Protein AF-A0A2V7JE76-F1 (afdb_monomer)

Foldseek 3Di:
DVVQVVPPVCVVCVLLVQQLQAFQCQPGDDPSDHHPSRDPSSLLNNLVVQLCVQQDDDPVDGHPHDVVSLVVCVVCDSTRHDPVNSVVVVVVCVVQPPCNPPPPPDPPPPCVVVVVVVVVCVVDPPDDDDDDD

Mean predicted aligned error: 11.39 Å

Structure (mmCIF, N/CA/C/O backbone):
data_AF-A0A2V7JE76-F1
#
_entry.id   AF-A0A2V7JE76-F1
#
loop_
_atom_site.group_PDB
_atom_site.id
_atom_site.type_symbol
_atom_site.label_atom_id
_atom_site.label_alt_id
_atom_site.label_comp_id
_atom_site.label_asym_id
_atom_site.label_entity_id
_atom_site.label_seq_id
_atom_site.pdbx_PDB_ins_code
_atom_site.Cartn_x
_atom_site.Cartn_y
_atom_site.Cartn_z
_atom_site.occupancy
_atom_site.B_iso_or_equiv
_atom_site.auth_seq_id
_atom_site.auth_comp_id
_atom_site.auth_asym_id
_atom_site.auth_atom_id
_atom_site.pdbx_PDB_model_num
ATOM 1 N N . ALA A 1 1 ? 15.692 4.119 -6.084 1.00 71.00 1 ALA A N 1
ATOM 2 C CA . ALA A 1 1 ? 16.371 3.039 -5.328 1.00 71.00 1 ALA A CA 1
ATOM 3 C C . ALA A 1 1 ? 17.891 2.926 -5.563 1.00 71.00 1 ALA A C 1
ATOM 5 O O . ALA A 1 1 ? 18.462 1.884 -5.263 1.00 71.00 1 ALA A O 1
ATOM 6 N N . SER A 1 2 ? 18.596 3.973 -6.018 1.00 76.50 2 SER A N 1
ATOM 7 C CA . SER A 1 2 ? 20.074 3.960 -6.106 1.00 76.50 2 SER A CA 1
ATOM 8 C C . SER A 1 2 ? 20.748 3.723 -4.748 1.00 76.50 2 SER A C 1
ATOM 10 O O . SER A 1 2 ? 21.774 3.060 -4.693 1.00 76.50 2 SER A O 1
ATOM 12 N N . ILE A 1 3 ? 20.113 4.183 -3.667 1.00 84.31 3 ILE A N 1
ATOM 13 C CA . ILE A 1 3 ? 20.563 4.028 -2.276 1.00 84.31 3 ILE A CA 1
ATOM 14 C C . ILE A 1 3 ? 20.651 2.555 -1.842 1.00 84.31 3 ILE A C 1
ATOM 16 O O . ILE A 1 3 ? 21.519 2.209 -1.051 1.00 84.31 3 ILE A O 1
ATOM 20 N N . LEU A 1 4 ? 19.787 1.677 -2.365 1.00 80.75 4 LEU A N 1
ATOM 21 C CA . LEU A 1 4 ? 19.735 0.266 -1.953 1.00 80.75 4 LEU A CA 1
ATOM 22 C C . LEU A 1 4 ? 20.724 -0.623 -2.719 1.00 80.75 4 LEU A C 1
ATOM 24 O O . LEU A 1 4 ? 21.083 -1.693 -2.240 1.00 80.75 4 LEU A O 1
ATOM 28 N N . LYS A 1 5 ? 21.181 -0.184 -3.899 1.00 78.56 5 LYS A N 1
ATOM 29 C CA . LYS A 1 5 ? 22.046 -0.974 -4.791 1.00 78.56 5 LYS A CA 1
ATOM 30 C C . LYS A 1 5 ? 23.385 -1.417 -4.174 1.00 78.56 5 LYS A C 1
ATOM 32 O O . LYS A 1 5 ? 23.803 -2.526 -4.490 1.00 78.56 5 LYS A O 1
ATOM 37 N N . PRO A 1 6 ? 24.064 -0.624 -3.320 1.00 85.25 6 PRO A N 1
ATOM 38 C CA . PRO A 1 6 ? 25.332 -1.044 -2.719 1.00 85.25 6 PRO A CA 1
ATOM 39 C C . PRO A 1 6 ? 25.197 -2.197 -1.714 1.00 85.25 6 PRO A C 1
ATOM 41 O O . PRO A 1 6 ? 26.175 -2.885 -1.438 1.00 85.25 6 PRO A O 1
ATOM 44 N N . ALA A 1 7 ? 24.002 -2.428 -1.161 1.00 88.88 7 ALA A N 1
ATOM 45 C CA . ALA A 1 7 ? 23.758 -3.490 -0.194 1.00 88.88 7 ALA A CA 1
ATOM 46 C C . ALA A 1 7 ? 23.239 -4.748 -0.905 1.00 88.88 7 ALA A C 1
ATOM 48 O O . ALA A 1 7 ? 22.044 -4.871 -1.174 1.00 88.88 7 ALA A O 1
ATOM 49 N N . ALA A 1 8 ? 24.130 -5.710 -1.170 1.00 86.12 8 ALA A N 1
ATOM 50 C CA . ALA A 1 8 ? 23.805 -6.938 -1.905 1.00 86.12 8 ALA A CA 1
ATOM 51 C C . ALA A 1 8 ? 22.586 -7.692 -1.334 1.00 86.12 8 ALA A C 1
ATOM 53 O O . ALA A 1 8 ? 21.739 -8.168 -2.087 1.00 86.12 8 ALA A O 1
ATOM 54 N N . ALA A 1 9 ? 22.451 -7.729 -0.004 1.00 89.56 9 ALA A N 1
ATOM 55 C CA . ALA A 1 9 ? 21.330 -8.375 0.680 1.00 89.56 9 ALA A CA 1
ATOM 56 C C . ALA A 1 9 ? 19.958 -7.736 0.378 1.00 89.56 9 ALA A C 1
ATOM 58 O O . ALA A 1 9 ? 18.933 -8.399 0.504 1.00 89.56 9 ALA A O 1
ATOM 59 N N . LEU A 1 10 ? 19.923 -6.462 -0.030 1.00 89.94 10 LEU A N 1
ATOM 60 C CA . LEU A 1 10 ? 18.689 -5.713 -0.289 1.00 89.94 10 LEU A CA 1
ATOM 61 C C . LEU A 1 10 ? 18.315 -5.662 -1.774 1.00 89.94 10 LEU A C 1
ATOM 63 O O . LEU A 1 10 ? 17.243 -5.162 -2.113 1.00 89.94 10 LEU A O 1
ATOM 67 N N . LEU A 1 11 ? 19.156 -6.199 -2.664 1.00 89.00 11 LEU A N 1
ATOM 68 C CA . LEU A 1 11 ? 18.898 -6.207 -4.107 1.00 89.00 11 LEU A CA 1
ATOM 69 C C . LEU A 1 11 ? 17.526 -6.793 -4.487 1.00 89.00 11 LEU A C 1
ATOM 71 O O . LEU A 1 11 ? 16.853 -6.173 -5.314 1.00 89.00 11 LEU A O 1
ATOM 75 N N . PRO A 1 12 ? 17.035 -7.891 -3.871 1.00 90.81 12 PRO A N 1
ATOM 76 C CA . PRO A 1 12 ? 15.705 -8.421 -4.182 1.00 90.81 12 PRO A CA 1
ATOM 77 C C . PRO A 1 12 ? 14.550 -7.461 -3.853 1.00 90.81 12 PRO A C 1
ATOM 79 O O . PRO A 1 12 ? 13.468 -7.588 -4.419 1.00 90.81 12 PRO A O 1
ATOM 82 N N . LEU A 1 13 ? 14.764 -6.491 -2.957 1.00 91.81 13 LEU A N 1
ATOM 83 C CA . LEU A 1 13 ? 13.752 -5.511 -2.548 1.00 91.81 13 LEU A CA 1
ATOM 84 C C . LEU A 1 13 ? 13.737 -4.266 -3.441 1.00 91.81 13 LEU A C 1
ATOM 86 O O . LEU A 1 13 ? 12.790 -3.483 -3.391 1.00 91.81 13 LEU A O 1
ATOM 90 N N . VAL A 1 14 ? 14.764 -4.069 -4.273 1.00 91.94 14 VAL A N 1
ATOM 91 C CA . VAL A 1 14 ? 14.878 -2.893 -5.145 1.00 91.94 14 VAL A CA 1
ATOM 92 C C . VAL A 1 14 ? 13.636 -2.700 -6.025 1.00 91.94 14 VAL A C 1
ATOM 94 O O . VAL A 1 14 ? 13.122 -1.581 -6.024 1.00 91.94 14 VAL A O 1
ATOM 97 N N . PRO A 1 15 ? 13.096 -3.724 -6.719 1.00 92.56 15 PRO A N 1
ATOM 98 C CA . PRO A 1 15 ? 11.895 -3.547 -7.536 1.00 92.56 15 PRO A CA 1
ATOM 99 C C . PRO A 1 15 ? 10.683 -3.134 -6.698 1.00 92.56 15 PRO A C 1
ATOM 101 O O . PRO A 1 15 ? 9.904 -2.280 -7.111 1.00 92.56 15 PRO A O 1
ATOM 104 N N . LEU A 1 16 ? 10.558 -3.684 -5.486 1.00 95.00 16 LEU A N 1
ATOM 105 C CA . LEU A 1 16 ? 9.433 -3.406 -4.597 1.00 95.00 16 LEU A CA 1
ATOM 106 C C . LEU A 1 16 ? 9.389 -1.918 -4.245 1.00 95.00 16 LEU A C 1
ATOM 108 O O . LEU A 1 16 ? 8.352 -1.274 -4.391 1.00 95.00 16 LEU A O 1
ATOM 112 N N . VAL A 1 17 ? 10.543 -1.372 -3.860 1.00 93.44 17 VAL A N 1
ATOM 113 C CA . VAL A 1 17 ? 10.704 0.045 -3.516 1.00 93.44 17 VAL A CA 1
ATOM 114 C C . VAL A 1 17 ? 10.645 0.943 -4.752 1.00 93.44 17 VAL A C 1
ATOM 116 O O . VAL A 1 17 ? 10.159 2.062 -4.657 1.00 93.44 17 VAL A O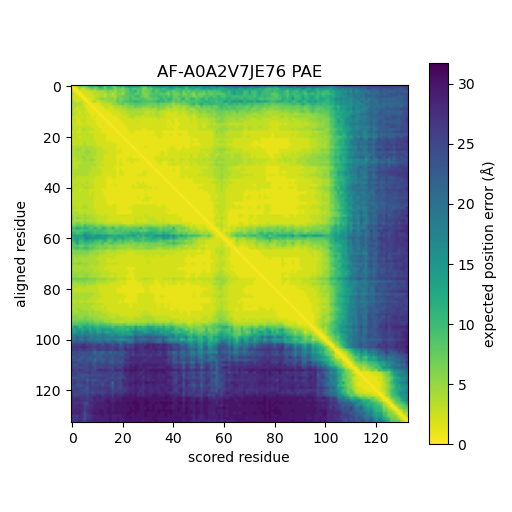 1
ATOM 119 N N . MET A 1 18 ? 11.108 0.498 -5.921 1.00 94.44 18 MET A N 1
ATOM 120 C CA . MET A 1 18 ? 11.030 1.311 -7.144 1.00 94.44 18 MET A CA 1
ATOM 121 C C . MET A 1 18 ? 9.590 1.515 -7.621 1.00 94.44 18 MET A C 1
ATOM 123 O O . MET A 1 18 ? 9.251 2.627 -8.009 1.00 94.44 18 MET A O 1
ATOM 127 N N . HIS A 1 19 ? 8.751 0.477 -7.557 1.00 97.06 19 HIS A N 1
ATOM 128 C CA . HIS A 1 19 ? 7.419 0.484 -8.177 1.00 97.06 19 HIS A CA 1
ATOM 129 C C . HIS A 1 19 ? 6.256 0.665 -7.190 1.00 97.06 19 HIS A C 1
ATOM 131 O O . HIS A 1 19 ? 5.101 0.523 -7.573 1.00 97.06 19 HIS A O 1
ATOM 137 N N . HIS A 1 20 ? 6.502 0.972 -5.911 1.00 96.44 20 HIS A N 1
ATOM 138 C CA . HIS A 1 20 ? 5.410 1.171 -4.939 1.00 96.44 20 HIS A CA 1
ATOM 139 C C . HIS A 1 20 ? 4.591 2.459 -5.155 1.00 96.44 20 HIS A C 1
ATOM 141 O O . HIS A 1 20 ? 3.626 2.679 -4.435 1.00 96.44 20 HIS A O 1
ATOM 147 N N . HIS A 1 21 ? 4.952 3.300 -6.128 1.00 97.19 21 HIS A N 1
ATOM 148 C CA . HIS A 1 21 ? 4.141 4.439 -6.573 1.00 97.19 21 HIS A CA 1
ATOM 149 C C . HIS A 1 21 ? 3.404 4.177 -7.899 1.00 97.19 21 HIS A C 1
ATOM 151 O O . HIS A 1 21 ? 2.748 5.075 -8.429 1.00 97.19 21 HIS A O 1
ATOM 157 N N . GLU A 1 22 ? 3.481 2.955 -8.432 1.00 98.44 22 GLU A N 1
ATOM 158 C CA . GLU A 1 22 ? 2.641 2.544 -9.553 1.00 98.44 22 GLU A CA 1
ATOM 159 C C . GLU A 1 22 ? 1.189 2.397 -9.086 1.00 98.44 22 GLU A C 1
ATOM 161 O O . GLU A 1 22 ? 0.914 1.838 -8.020 1.00 98.44 22 GLU A O 1
ATOM 166 N N . ASN A 1 23 ? 0.253 2.863 -9.909 1.00 98.56 23 ASN A N 1
ATOM 167 C CA . ASN A 1 23 ? -1.176 2.702 -9.671 1.00 98.56 23 ASN A CA 1
ATOM 168 C C . ASN A 1 23 ? -1.675 1.476 -10.428 1.00 98.56 23 ASN A C 1
ATOM 170 O O . ASN A 1 23 ? -1.238 1.206 -11.543 1.00 98.56 23 ASN A O 1
ATOM 174 N N . TYR A 1 24 ? -2.633 0.754 -9.852 1.00 98.69 24 TYR A N 1
ATOM 175 C CA . TYR A 1 24 ? -3.156 -0.479 -10.445 1.00 98.69 24 TYR A CA 1
ATOM 176 C C . TYR A 1 24 ? -3.739 -0.309 -11.864 1.00 98.69 24 TYR A C 1
ATOM 178 O O . TYR A 1 24 ? -3.720 -1.262 -12.641 1.00 98.69 24 TYR A O 1
ATOM 186 N N . ASP A 1 25 ? -4.223 0.878 -12.226 1.00 98.38 25 ASP A N 1
ATOM 187 C CA . ASP A 1 25 ? -4.720 1.225 -13.564 1.00 98.38 25 ASP A CA 1
ATOM 188 C C . ASP A 1 25 ? -3.635 1.664 -14.562 1.00 98.38 25 ASP A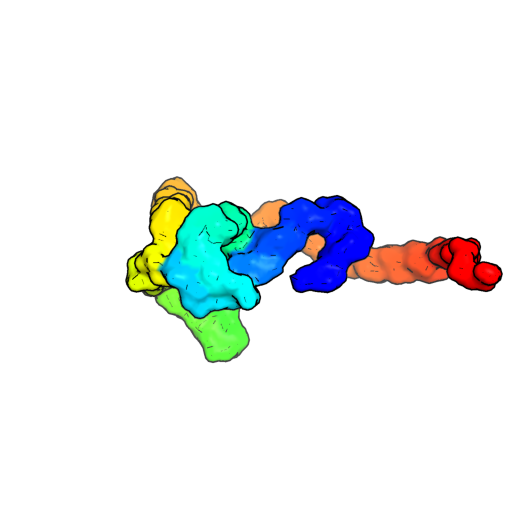 C 1
ATOM 190 O O . ASP A 1 25 ? -3.954 1.937 -15.718 1.00 98.38 25 ASP A O 1
ATOM 194 N N . GLY A 1 26 ? -2.370 1.732 -14.142 1.00 98.31 26 GLY A N 1
ATOM 195 C CA . GLY A 1 26 ? -1.256 2.208 -14.962 1.00 98.31 26 GLY A CA 1
ATOM 196 C C . GLY A 1 26 ? -1.067 3.726 -14.965 1.00 98.31 26 GLY A C 1
ATOM 197 O O . GLY A 1 26 ? -0.180 4.219 -15.653 1.00 98.31 26 GLY A O 1
ATOM 198 N N . SER A 1 27 ? -1.847 4.494 -14.194 1.00 98.12 27 SER A N 1
ATOM 199 C CA . SER A 1 27 ? -1.694 5.956 -14.120 1.00 98.12 27 SER A CA 1
ATOM 200 C C . SER A 1 27 ? -0.548 6.413 -13.198 1.00 98.12 27 SER A C 1
ATOM 202 O O . SER A 1 27 ? -0.427 7.611 -12.926 1.00 98.12 27 SER A O 1
ATOM 204 N N . GLY A 1 28 ? 0.194 5.469 -12.616 1.00 97.12 28 GLY A N 1
ATOM 205 C CA . GLY A 1 28 ? 1.264 5.729 -11.659 1.00 97.12 28 GLY A CA 1
ATOM 206 C C . GLY A 1 28 ? 2.620 5.922 -12.326 1.00 97.12 28 GLY A C 1
ATOM 207 O O . GLY A 1 28 ? 2.720 6.154 -13.529 1.00 97.12 28 GLY A O 1
ATOM 208 N N . TYR A 1 29 ? 3.665 5.879 -11.509 1.00 97.12 29 TYR A N 1
ATOM 209 C CA . TYR A 1 29 ? 5.044 6.091 -11.938 1.00 97.12 29 TYR A CA 1
ATOM 210 C C . TYR A 1 29 ? 5.985 5.162 -11.146 1.00 97.12 29 TYR A C 1
ATOM 212 O O . TYR A 1 29 ? 5.617 4.704 -10.058 1.00 97.12 29 TYR A O 1
ATOM 220 N N . PRO A 1 30 ? 7.224 4.913 -11.610 1.00 95.94 30 PRO A N 1
ATOM 221 C CA . PRO A 1 30 ? 7.930 5.566 -12.722 1.00 95.94 30 PRO A CA 1
ATOM 222 C C . PRO A 1 30 ? 7.619 5.053 -14.135 1.00 95.94 30 PRO A C 1
ATOM 224 O O . PRO A 1 30 ? 7.791 5.815 -15.082 1.00 95.94 30 PRO A O 1
ATOM 227 N N . ASP A 1 31 ? 7.182 3.807 -14.283 1.00 97.25 31 ASP A N 1
ATOM 228 C CA . ASP A 1 31 ? 7.151 3.101 -15.568 1.00 97.25 31 ASP A CA 1
ATOM 229 C C . ASP A 1 31 ? 5.727 2.926 -16.121 1.00 97.25 31 ASP A C 1
ATOM 231 O O . ASP A 1 31 ? 5.558 2.467 -17.252 1.00 97.25 31 ASP A O 1
ATOM 235 N N . GLY A 1 32 ? 4.697 3.299 -15.352 1.00 97.56 32 GLY A N 1
ATOM 236 C CA . GLY A 1 32 ? 3.297 3.196 -15.769 1.00 97.56 32 GLY A CA 1
ATOM 237 C C . GLY A 1 32 ? 2.820 1.745 -15.836 1.00 97.56 32 GLY A C 1
ATOM 238 O O . GLY A 1 32 ? 2.026 1.375 -16.705 1.00 97.56 32 GLY A O 1
ATOM 239 N N . LEU A 1 33 ? 3.342 0.892 -14.950 1.00 98.31 33 LEU A N 1
ATOM 240 C CA . LEU A 1 33 ? 2.951 -0.514 -14.878 1.00 98.31 33 LEU A CA 1
ATOM 241 C C . LEU A 1 33 ? 1.494 -0.632 -14.419 1.00 98.31 33 LEU A C 1
ATOM 243 O O . LEU A 1 33 ? 1.069 0.058 -13.499 1.00 98.31 33 LEU A O 1
ATOM 247 N N . ALA A 1 34 ? 0.747 -1.562 -15.015 1.00 98.56 34 ALA A N 1
ATOM 248 C CA . ALA A 1 34 ? -0.662 -1.784 -14.699 1.00 98.56 34 ALA A CA 1
ATOM 249 C C . ALA A 1 34 ? -0.929 -3.203 -14.179 1.00 98.56 34 ALA A C 1
ATOM 251 O O . ALA A 1 34 ? -0.290 -4.184 -14.576 1.00 98.56 34 ALA A O 1
ATOM 252 N N . GLY A 1 35 ? -1.927 -3.321 -13.307 1.00 98.31 35 GLY A N 1
ATOM 253 C CA . GLY A 1 35 ? -2.444 -4.588 -12.813 1.00 98.31 35 GLY A CA 1
ATOM 254 C C . GLY A 1 35 ? -1.375 -5.468 -12.165 1.00 98.31 35 GLY A C 1
ATOM 255 O O . GLY A 1 35 ? -0.695 -5.080 -11.216 1.00 98.31 35 GLY A O 1
ATOM 256 N N . GLU A 1 36 ? -1.251 -6.700 -12.653 1.00 97.94 36 GLU A N 1
ATOM 257 C CA . GLU A 1 36 ? -0.313 -7.690 -12.112 1.00 97.94 36 GLU A CA 1
ATOM 258 C C . GLU A 1 36 ? 1.113 -7.564 -12.671 1.00 97.94 36 GLU A C 1
ATOM 260 O O . GLU A 1 36 ? 2.002 -8.264 -12.193 1.00 97.94 36 GLU A O 1
ATOM 265 N N . ALA A 1 37 ? 1.357 -6.641 -13.611 1.00 98.19 37 ALA A N 1
ATOM 266 C CA . ALA A 1 37 ? 2.717 -6.285 -14.020 1.00 98.19 37 ALA A CA 1
ATOM 267 C C . ALA A 1 37 ? 3.475 -5.553 -12.897 1.00 98.19 37 ALA A C 1
ATOM 269 O O . ALA A 1 37 ? 4.702 -5.596 -12.839 1.00 98.19 37 ALA A O 1
ATOM 270 N N . ILE A 1 38 ? 2.746 -4.918 -11.972 1.00 98.50 38 ILE A N 1
ATOM 271 C CA . ILE A 1 38 ? 3.310 -4.316 -10.766 1.00 98.50 38 ILE A CA 1
ATOM 272 C C . ILE A 1 38 ? 3.712 -5.442 -9.793 1.00 98.50 38 ILE A C 1
ATOM 274 O O . ILE A 1 38 ? 2.863 -6.280 -9.443 1.00 98.50 38 ILE A O 1
ATOM 278 N N . PRO A 1 39 ? 4.959 -5.462 -9.276 1.00 98.12 39 PRO A N 1
ATOM 279 C CA . PRO A 1 39 ? 5.383 -6.455 -8.295 1.00 98.12 39 PRO A CA 1
ATOM 280 C C . PRO A 1 39 ? 4.404 -6.551 -7.121 1.00 98.12 39 PRO A C 1
ATOM 282 O O . PRO A 1 39 ? 3.943 -5.538 -6.594 1.00 98.12 39 PRO A O 1
ATOM 285 N N . LEU A 1 40 ? 4.088 -7.773 -6.676 1.00 98.19 40 LEU A N 1
ATOM 286 C CA . LEU A 1 40 ? 3.132 -7.979 -5.580 1.00 98.19 40 LEU A CA 1
ATOM 287 C C . LEU A 1 40 ? 3.525 -7.193 -4.320 1.00 98.19 40 LEU A C 1
ATOM 289 O O . LEU A 1 40 ? 2.673 -6.558 -3.708 1.00 98.19 40 LEU A O 1
ATOM 293 N N . GLY A 1 41 ? 4.814 -7.181 -3.966 1.00 97.50 41 GLY A N 1
ATOM 294 C CA . GLY A 1 41 ? 5.292 -6.415 -2.816 1.00 97.50 41 GLY A CA 1
ATOM 295 C C . GLY A 1 41 ? 5.058 -4.907 -2.960 1.00 97.50 41 GLY A C 1
ATOM 296 O O . GLY A 1 41 ? 4.652 -4.278 -1.994 1.00 97.50 41 GLY A O 1
ATOM 297 N N . SER A 1 42 ? 5.197 -4.332 -4.159 1.00 98.12 42 SER A N 1
ATOM 298 C CA . SER A 1 42 ? 4.859 -2.922 -4.415 1.00 98.12 42 SER A CA 1
ATOM 299 C C . SER A 1 42 ? 3.368 -2.647 -4.225 1.00 98.12 42 SER A C 1
ATOM 301 O O . SER A 1 42 ? 3.003 -1.678 -3.564 1.00 98.12 42 SER A O 1
ATOM 303 N N . ARG A 1 43 ? 2.505 -3.541 -4.733 1.00 98.56 43 ARG A N 1
ATOM 304 C CA . ARG A 1 43 ? 1.045 -3.457 -4.549 1.00 98.56 43 ARG A CA 1
ATOM 305 C C . ARG A 1 43 ? 0.634 -3.564 -3.077 1.00 98.56 43 ARG A C 1
ATOM 307 O O . ARG A 1 43 ? -0.349 -2.949 -2.682 1.00 98.56 43 ARG A O 1
ATOM 314 N N . ILE A 1 44 ? 1.380 -4.320 -2.270 1.00 98.38 44 ILE A N 1
ATOM 315 C CA . ILE A 1 44 ? 1.192 -4.395 -0.814 1.00 98.38 44 ILE A CA 1
ATOM 316 C C . ILE A 1 44 ? 1.645 -3.097 -0.139 1.00 98.38 44 ILE A C 1
ATOM 318 O O . ILE A 1 44 ? 0.883 -2.524 0.638 1.00 98.38 44 ILE A O 1
ATOM 322 N N . ILE A 1 45 ? 2.851 -2.615 -0.459 1.00 97.94 45 ILE A N 1
ATOM 323 C CA . ILE A 1 45 ? 3.441 -1.417 0.154 1.00 97.94 45 ILE A CA 1
ATOM 324 C C . ILE A 1 45 ? 2.547 -0.195 -0.051 1.00 97.94 45 ILE A C 1
ATOM 326 O O . ILE A 1 45 ? 2.274 0.498 0.920 1.00 97.94 45 ILE A O 1
ATOM 330 N N . ILE A 1 46 ? 2.045 0.055 -1.266 1.00 98.00 46 ILE A N 1
ATOM 331 C CA . ILE A 1 46 ? 1.226 1.249 -1.533 1.00 98.00 46 ILE A CA 1
ATOM 332 C C . ILE A 1 46 ? -0.084 1.261 -0.731 1.00 98.00 46 ILE A C 1
ATOM 334 O O . ILE A 1 46 ? -0.531 2.316 -0.284 1.00 98.00 46 ILE A O 1
ATOM 338 N N . VAL A 1 47 ? -0.696 0.092 -0.509 1.00 98.12 47 VAL A N 1
ATOM 339 C CA . VAL A 1 47 ? -1.911 -0.021 0.312 1.00 98.12 47 VAL A CA 1
ATOM 340 C C . VAL A 1 47 ? -1.583 0.190 1.789 1.00 98.12 47 VAL A C 1
ATOM 342 O O . VAL A 1 47 ? -2.308 0.915 2.468 1.00 98.12 47 VAL A O 1
ATOM 345 N N . ALA A 1 48 ? -0.487 -0.400 2.273 1.00 96.06 48 ALA A N 1
ATOM 346 C CA . ALA A 1 48 ? -0.033 -0.225 3.649 1.00 96.06 48 ALA A CA 1
ATOM 347 C C . ALA A 1 48 ? 0.340 1.239 3.946 1.00 96.06 48 ALA A C 1
ATOM 349 O O . ALA A 1 48 ? -0.118 1.788 4.944 1.00 96.06 48 ALA A O 1
ATOM 350 N N . ASP A 1 49 ? 1.097 1.886 3.055 1.00 95.25 49 ASP A N 1
ATOM 351 C CA . ASP A 1 49 ? 1.502 3.290 3.179 1.00 95.25 49 ASP A CA 1
ATOM 352 C C . ASP A 1 49 ? 0.289 4.226 3.173 1.00 95.25 49 ASP A C 1
ATOM 354 O O . ASP A 1 49 ? 0.168 5.093 4.036 1.00 95.25 49 ASP A O 1
ATOM 358 N N . ALA A 1 50 ? -0.669 4.012 2.263 1.00 95.88 50 ALA A N 1
ATOM 359 C CA . ALA A 1 50 ? -1.894 4.804 2.222 1.00 95.88 50 ALA A CA 1
ATOM 360 C C . ALA A 1 50 ? -2.745 4.632 3.490 1.00 95.88 50 ALA A C 1
ATOM 362 O O . ALA A 1 50 ? -3.265 5.619 4.014 1.00 95.88 50 ALA A O 1
ATOM 363 N N . TYR A 1 51 ? -2.890 3.400 3.985 1.00 94.81 51 TYR A N 1
ATOM 364 C CA . TYR A 1 51 ? -3.638 3.125 5.210 1.00 94.81 51 TYR A CA 1
ATOM 365 C C . TYR A 1 51 ? -2.991 3.812 6.417 1.00 94.81 51 TYR A C 1
ATOM 367 O O . TYR A 1 51 ? -3.646 4.626 7.067 1.00 94.81 51 TYR A O 1
ATOM 375 N N . GLU A 1 52 ? -1.693 3.590 6.637 1.00 91.31 52 GLU A N 1
ATOM 376 C CA . GLU A 1 52 ? -0.911 4.212 7.713 1.00 91.31 52 GLU A CA 1
ATOM 377 C C . GLU A 1 52 ? -0.957 5.743 7.629 1.00 91.31 52 GLU A C 1
ATOM 379 O O . GLU A 1 52 ? -1.194 6.451 8.611 1.00 91.31 52 GLU A O 1
ATOM 384 N N . ALA A 1 53 ? -0.822 6.286 6.416 1.00 91.00 53 ALA A N 1
ATOM 385 C CA . ALA A 1 53 ? -0.941 7.712 6.172 1.00 91.00 53 ALA A CA 1
ATOM 386 C C . ALA A 1 53 ? -2.317 8.274 6.522 1.00 91.00 53 ALA A C 1
ATOM 388 O O . ALA A 1 53 ? -2.412 9.481 6.714 1.00 91.00 53 ALA A O 1
ATOM 389 N N . MET A 1 54 ? -3.374 7.466 6.597 1.00 93.12 54 MET A N 1
ATOM 390 C CA . MET A 1 54 ? -4.724 7.879 6.983 1.00 93.12 54 MET A CA 1
ATOM 391 C C . MET A 1 54 ? -5.018 7.637 8.468 1.00 93.12 54 MET A C 1
ATOM 393 O O . MET A 1 54 ? -5.720 8.449 9.076 1.00 93.12 54 MET A O 1
ATOM 397 N N . THR A 1 55 ? -4.475 6.575 9.059 1.00 91.12 55 THR A N 1
ATOM 398 C CA . THR A 1 55 ? -4.785 6.155 10.432 1.00 91.12 55 THR A CA 1
ATOM 399 C C . THR A 1 55 ? -3.845 6.703 11.494 1.00 91.12 55 THR A C 1
ATOM 401 O O . THR A 1 55 ? -4.221 6.687 12.663 1.00 91.12 55 THR A O 1
ATOM 404 N N . SER A 1 56 ? -2.690 7.244 11.108 1.00 85.12 56 SER A N 1
ATOM 405 C CA . SER A 1 56 ? -1.719 7.799 12.054 1.00 85.12 56 SER A CA 1
ATOM 406 C C . SER A 1 56 ? -1.749 9.325 12.113 1.00 85.12 56 SER A C 1
ATOM 408 O O . SER A 1 56 ? -1.907 10.024 11.101 1.00 85.12 56 SER A O 1
ATOM 410 N N . ASP A 1 57 ? -1.589 9.850 13.328 1.00 81.75 57 ASP A N 1
ATOM 411 C CA . ASP A 1 57 ? -1.431 11.279 13.575 1.00 81.75 57 ASP A CA 1
ATOM 412 C C . ASP A 1 57 ? -0.109 11.777 12.975 1.00 81.75 57 ASP A C 1
ATOM 414 O O . ASP A 1 57 ? 0.941 11.147 13.083 1.00 81.75 57 ASP A O 1
ATOM 418 N N . ARG A 1 58 ? -0.151 12.953 12.347 1.00 82.44 58 ARG A N 1
ATOM 419 C CA . ARG A 1 58 ? 1.026 13.661 11.835 1.00 82.44 58 ARG A CA 1
ATOM 420 C C . ARG A 1 58 ? 1.043 15.070 12.411 1.00 82.44 58 ARG A C 1
ATOM 422 O O . ARG A 1 58 ? -0.011 15.631 12.704 1.00 82.44 58 ARG A O 1
ATOM 429 N N . VAL A 1 59 ? 2.231 15.675 12.500 1.00 82.25 59 VAL A N 1
ATOM 430 C CA . VAL A 1 59 ? 2.446 17.026 13.069 1.00 82.25 59 VAL A CA 1
ATOM 431 C C . VAL A 1 59 ? 1.442 18.062 12.539 1.00 82.25 59 VAL A C 1
ATOM 433 O O . VAL A 1 59 ? 1.010 18.940 13.277 1.00 82.25 59 VAL A O 1
ATOM 436 N N . TYR A 1 60 ? 1.025 17.927 11.278 1.00 80.81 60 TYR A N 1
ATOM 437 C CA . TYR A 1 60 ? 0.148 18.879 10.590 1.00 80.81 60 TYR A CA 1
ATOM 438 C C . TYR A 1 60 ? -1.271 18.355 10.319 1.00 80.81 60 TYR A C 1
ATOM 440 O O . TYR A 1 60 ? -2.066 19.057 9.697 1.00 80.81 60 TYR A O 1
ATOM 448 N N . ARG A 1 61 ? -1.599 17.114 10.704 1.00 82.50 61 ARG A N 1
ATOM 449 C CA . ARG A 1 61 ? -2.887 16.497 10.357 1.00 82.50 61 ARG A CA 1
ATOM 450 C C . ARG A 1 61 ? -3.241 15.354 11.302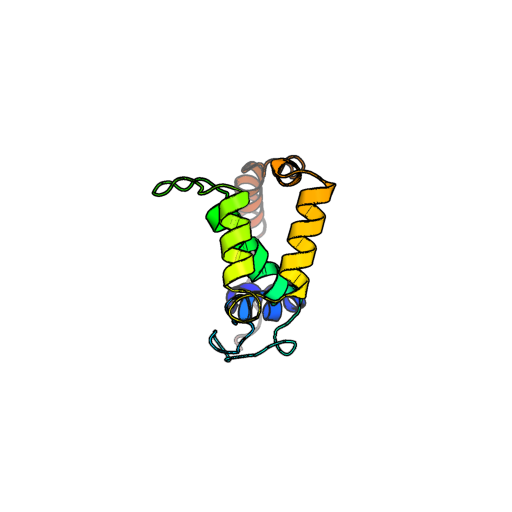 1.00 82.50 61 ARG A C 1
ATOM 452 O O . ARG A 1 61 ? -2.467 14.413 11.450 1.00 82.50 61 ARG A O 1
ATOM 459 N N . LYS A 1 62 ? -4.453 15.394 11.851 1.00 85.31 62 LYS A N 1
ATOM 460 C CA . LYS A 1 62 ? -5.012 14.281 12.624 1.00 85.31 62 LYS A CA 1
ATOM 461 C C . LYS A 1 62 ? -5.345 13.078 11.744 1.00 85.31 62 LYS A C 1
ATOM 463 O O . LYS A 1 62 ? -5.645 13.236 10.555 1.00 85.31 62 LYS A O 1
ATOM 468 N N . ALA A 1 63 ? -5.270 11.890 12.333 1.00 90.38 63 ALA A N 1
ATOM 469 C CA . ALA A 1 63 ? -5.764 10.666 11.727 1.00 90.38 63 ALA A CA 1
ATOM 470 C C . ALA A 1 63 ? -7.252 10.804 11.372 1.00 90.38 63 ALA A C 1
ATOM 472 O O . ALA A 1 63 ? -8.034 11.377 12.132 1.00 90.38 63 ALA A O 1
ATOM 473 N N . ILE A 1 64 ? -7.650 10.262 10.220 1.00 90.50 64 ILE A N 1
ATOM 474 C CA . ILE A 1 64 ? -9.065 10.214 9.815 1.00 90.50 64 ILE A CA 1
ATOM 475 C C . ILE A 1 64 ? -9.782 8.963 10.349 1.00 90.50 64 ILE A C 1
ATOM 477 O O . ILE A 1 64 ? -11.006 8.887 10.269 1.00 90.50 64 ILE A O 1
ATOM 481 N N . GLY A 1 65 ? -9.028 8.011 10.910 1.00 89.88 65 GLY A N 1
ATOM 482 C CA . GLY A 1 65 ? -9.534 6.780 11.520 1.00 89.88 65 GLY A CA 1
ATOM 483 C C . GLY A 1 65 ? -9.720 5.616 10.541 1.00 89.88 65 GLY A C 1
ATOM 484 O O . GLY A 1 65 ? -9.693 5.794 9.322 1.00 89.88 65 GLY A O 1
ATOM 485 N N . HIS A 1 66 ? -9.902 4.417 11.104 1.00 90.94 66 HIS A N 1
ATOM 486 C CA . HIS A 1 66 ? -9.994 3.147 10.373 1.00 90.94 66 HIS A CA 1
ATOM 487 C C . HIS A 1 66 ? -11.113 3.138 9.324 1.00 90.94 66 HIS A C 1
ATOM 489 O O . HIS A 1 66 ? -10.830 2.930 8.146 1.00 90.94 66 HIS A O 1
ATOM 495 N N . ASP A 1 67 ? -12.354 3.427 9.723 1.00 92.69 67 ASP A N 1
ATOM 496 C CA . ASP A 1 67 ? -13.518 3.334 8.829 1.00 92.69 67 ASP A CA 1
ATOM 497 C C . ASP A 1 67 ? -13.345 4.223 7.590 1.00 92.69 67 ASP A C 1
ATOM 499 O O . ASP A 1 67 ? -13.486 3.784 6.449 1.00 92.69 67 ASP A O 1
ATOM 503 N N . ARG A 1 68 ? -12.918 5.475 7.804 1.00 95.19 68 ARG A N 1
ATOM 504 C CA . ARG A 1 68 ? -12.651 6.428 6.720 1.00 95.19 68 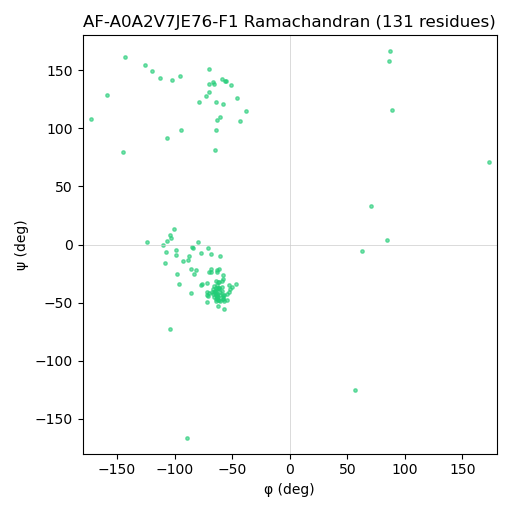ARG A CA 1
ATOM 505 C C . ARG A 1 68 ? -11.470 6.004 5.851 1.00 95.19 68 ARG A C 1
ATOM 507 O O . ARG A 1 68 ? -11.503 6.249 4.646 1.00 95.19 68 ARG A O 1
ATOM 514 N N . ALA A 1 69 ? -10.434 5.401 6.434 1.00 95.31 69 ALA A N 1
ATOM 515 C CA . ALA A 1 69 ? -9.304 4.873 5.678 1.00 95.31 69 ALA A CA 1
ATOM 516 C C . ALA A 1 69 ? -9.748 3.726 4.757 1.00 95.31 69 ALA A C 1
ATOM 518 O O . ALA A 1 69 ? -9.451 3.749 3.561 1.00 95.31 69 ALA A O 1
ATOM 519 N N . MET A 1 70 ? -10.529 2.775 5.277 1.00 96.25 70 MET A N 1
ATOM 520 C CA . MET A 1 70 ? -11.075 1.667 4.489 1.00 96.25 70 MET A CA 1
ATOM 521 C C . MET A 1 70 ? -12.032 2.150 3.395 1.00 96.25 70 MET A C 1
ATOM 523 O O . MET A 1 70 ? -11.965 1.648 2.271 1.00 96.25 70 MET A O 1
ATOM 527 N N . ASP A 1 71 ? -12.851 3.170 3.663 1.00 97.56 71 ASP A N 1
ATOM 528 C CA . ASP A 1 71 ? -13.686 3.814 2.643 1.00 97.56 71 ASP A CA 1
ATOM 529 C C . ASP A 1 71 ? -12.847 4.377 1.486 1.00 97.56 71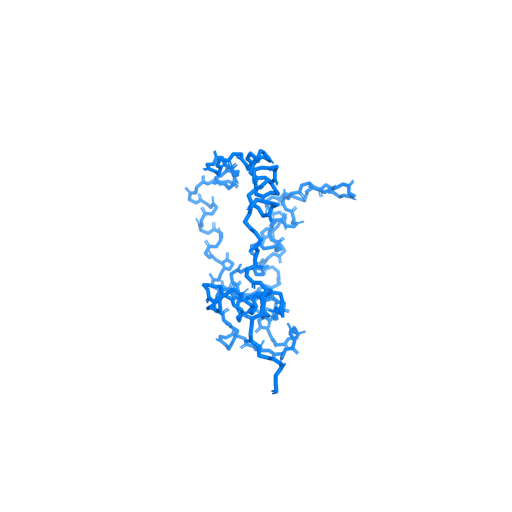 ASP A C 1
ATOM 531 O O . ASP A 1 71 ? -13.185 4.177 0.317 1.00 97.56 71 ASP A O 1
ATOM 535 N N . GLN A 1 72 ? -11.732 5.062 1.777 1.00 97.75 72 GLN A N 1
ATOM 536 C CA . GLN A 1 72 ? -10.847 5.592 0.731 1.00 97.75 72 GLN A CA 1
ATOM 537 C C . GLN A 1 72 ? -10.180 4.477 -0.077 1.00 97.75 72 GLN A C 1
ATOM 539 O O . GLN A 1 72 ? -10.159 4.544 -1.308 1.00 97.75 72 GLN A O 1
ATOM 544 N N . LEU A 1 73 ? -9.663 3.440 0.589 1.00 97.94 73 LEU A N 1
ATOM 545 C CA . LEU A 1 73 ? -9.037 2.307 -0.096 1.00 97.94 73 LEU A CA 1
ATOM 546 C C . LEU A 1 73 ? -10.031 1.594 -1.017 1.00 97.94 73 LEU A C 1
ATOM 548 O O . LEU A 1 73 ? -9.708 1.292 -2.167 1.00 97.94 73 LEU A O 1
ATOM 552 N N . ASN A 1 74 ? -11.262 1.378 -0.547 1.00 97.81 74 ASN A N 1
ATOM 553 C CA . ASN A 1 74 ? -12.322 0.783 -1.354 1.00 97.81 74 ASN A CA 1
ATOM 554 C C . ASN A 1 74 ? -12.746 1.690 -2.515 1.00 97.81 74 ASN A C 1
ATOM 556 O O . ASN A 1 74 ? -12.971 1.192 -3.618 1.00 97.81 74 ASN A O 1
ATOM 560 N N . ARG A 1 75 ? -12.796 3.013 -2.313 1.00 98.06 75 ARG A N 1
ATOM 561 C CA . ARG A 1 75 ? -13.132 3.985 -3.365 1.00 98.06 75 ARG A CA 1
ATOM 562 C C . ARG A 1 75 ? -12.140 3.974 -4.529 1.00 98.06 75 ARG A C 1
ATOM 564 O O 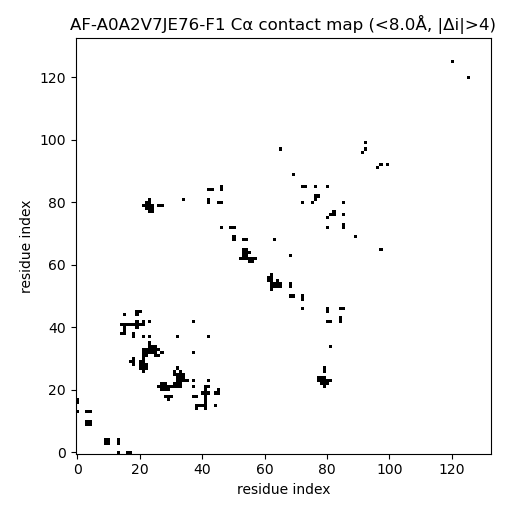. ARG A 1 75 ? -12.558 4.144 -5.672 1.00 98.06 75 ARG A O 1
ATOM 571 N N . TYR A 1 76 ? -10.848 3.799 -4.257 1.00 97.81 76 TYR A N 1
ATOM 572 C CA . TYR A 1 76 ? -9.792 3.806 -5.282 1.00 97.81 76 TYR A CA 1
ATOM 573 C C . TYR A 1 76 ? -9.313 2.409 -5.694 1.00 97.81 76 TYR A C 1
ATOM 575 O O . TYR A 1 76 ? -8.294 2.259 -6.375 1.00 97.81 76 TYR A O 1
ATOM 583 N N . LYS A 1 77 ? -10.066 1.379 -5.317 1.00 95.81 77 LYS A N 1
ATOM 584 C CA . LYS A 1 77 ? -9.852 -0.006 -5.724 1.00 95.81 77 LYS A CA 1
ATOM 585 C C . LYS A 1 77 ? -9.916 -0.163 -7.244 1.00 95.81 77 LYS A C 1
ATOM 587 O O . LYS A 1 77 ? -10.720 0.486 -7.906 1.00 95.81 77 LYS A O 1
ATOM 592 N N . SER A 1 78 ? -9.056 -1.020 -7.790 1.00 97.38 78 SER A N 1
ATOM 593 C CA . SER A 1 78 ? -8.852 -1.226 -9.235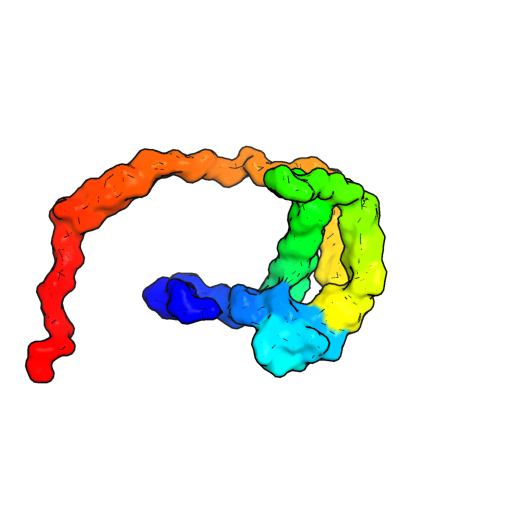 1.00 97.38 78 SER A CA 1
ATOM 594 C C . SER A 1 78 ? -8.328 -0.006 -10.000 1.00 97.38 78 SER A C 1
ATOM 596 O O . SER A 1 78 ? -8.037 -0.141 -11.183 1.00 97.38 78 SER A O 1
ATOM 598 N N . ARG A 1 79 ? -8.208 1.158 -9.350 1.00 97.88 79 ARG A N 1
ATOM 599 C CA . ARG A 1 79 ? -7.636 2.372 -9.926 1.00 97.88 79 ARG A CA 1
ATOM 600 C C . ARG A 1 79 ? -6.235 2.596 -9.379 1.00 97.88 79 ARG A C 1
ATOM 602 O O . ARG A 1 79 ? -5.250 2.311 -10.035 1.00 97.88 79 ARG A O 1
ATOM 609 N N . GLN A 1 80 ? -6.146 3.002 -8.120 1.00 98.38 80 GLN A N 1
ATOM 610 C CA . GLN A 1 80 ? -4.869 3.153 -7.433 1.00 98.38 80 GLN A CA 1
ATOM 611 C C . GLN A 1 80 ? -4.411 1.832 -6.813 1.00 98.38 80 GLN A C 1
ATOM 613 O O . GLN A 1 80 ? -3.244 1.468 -6.916 1.00 98.38 80 GLN A O 1
ATOM 618 N N . PHE A 1 81 ? -5.338 1.087 -6.207 1.00 98.69 81 PHE A N 1
ATOM 619 C CA . PHE A 1 81 ? -5.007 -0.059 -5.365 1.00 98.69 81 PHE A CA 1
ATOM 620 C C . PHE A 1 81 ? -5.447 -1.388 -5.969 1.00 98.69 81 PHE A C 1
ATOM 622 O O . PHE A 1 81 ? -6.541 -1.502 -6.531 1.00 98.69 81 PHE A O 1
ATOM 629 N N . ASP A 1 82 ? -4.632 -2.423 -5.762 1.00 98.62 82 ASP A N 1
ATOM 630 C CA . ASP A 1 82 ? -4.992 -3.796 -6.107 1.00 98.62 82 ASP A CA 1
ATOM 631 C C . ASP A 1 82 ? -6.195 -4.279 -5.270 1.00 98.62 82 ASP A C 1
ATOM 633 O O . ASP A 1 82 ? -6.111 -4.349 -4.037 1.00 98.62 82 ASP A O 1
ATOM 637 N N . PRO A 1 83 ? -7.299 -4.702 -5.914 1.00 98.44 83 PRO A N 1
ATOM 638 C CA . PRO A 1 83 ? -8.458 -5.280 -5.243 1.00 98.44 83 PRO A CA 1
ATOM 639 C C . PRO A 1 83 ? -8.166 -6.440 -4.295 1.00 98.44 83 PRO A C 1
ATOM 641 O O . PRO A 1 83 ? -8.878 -6.599 -3.301 1.00 98.44 83 PRO A O 1
ATOM 644 N N . LYS A 1 84 ? -7.183 -7.286 -4.620 1.00 98.50 84 LYS A N 1
ATOM 645 C CA . LYS A 1 84 ? -6.797 -8.448 -3.812 1.00 98.50 84 LYS A CA 1
ATOM 646 C C . LYS A 1 84 ? -6.123 -8.003 -2.519 1.00 98.50 84 LYS A C 1
ATOM 648 O O . LYS A 1 84 ? -6.451 -8.535 -1.464 1.00 98.50 84 LYS A O 1
ATOM 653 N N . VAL A 1 85 ? -5.253 -6.999 -2.596 1.00 98.44 85 VAL A N 1
ATOM 654 C CA . VAL A 1 85 ? -4.516 -6.476 -1.440 1.00 98.44 85 VAL A CA 1
ATOM 655 C C . VAL A 1 85 ? -5.443 -5.718 -0.492 1.00 98.44 85 VAL A C 1
ATOM 657 O O . VAL A 1 85 ? -5.406 -5.975 0.706 1.00 98.44 85 VAL A O 1
ATOM 660 N N . VAL A 1 86 ? -6.335 -4.862 -1.008 1.00 98.19 86 VAL A N 1
ATOM 661 C CA . VAL A 1 86 ? -7.315 -4.146 -0.163 1.00 98.19 86 VAL A CA 1
ATOM 662 C C . VAL A 1 86 ? -8.192 -5.132 0.617 1.00 98.19 86 VAL A C 1
ATOM 664 O O . VAL A 1 86 ? -8.384 -4.966 1.817 1.00 98.19 86 VAL A O 1
ATOM 667 N N . ARG A 1 87 ? -8.668 -6.205 -0.034 1.00 97.56 87 ARG A N 1
ATOM 668 C CA . ARG A 1 87 ? -9.429 -7.267 0.650 1.00 97.56 87 ARG A CA 1
ATOM 669 C C . ARG A 1 87 ? -8.601 -8.011 1.698 1.00 97.56 87 ARG A C 1
ATOM 671 O O . ARG A 1 87 ? -9.143 -8.390 2.729 1.00 97.56 87 ARG A O 1
ATOM 678 N N . ALA A 1 88 ? -7.320 -8.254 1.428 1.00 96.88 88 ALA A N 1
ATOM 679 C CA . ALA A 1 88 ? -6.440 -8.922 2.382 1.00 96.88 88 ALA A CA 1
ATOM 680 C C . ALA A 1 88 ? -6.219 -8.067 3.638 1.00 96.88 88 ALA A C 1
ATOM 682 O O . ALA A 1 88 ? -6.260 -8.604 4.742 1.00 96.88 88 ALA A O 1
ATOM 683 N N . LEU A 1 89 ? -6.043 -6.750 3.478 1.00 95.38 89 LEU A N 1
ATOM 684 C CA . LEU A 1 89 ? -5.938 -5.817 4.601 1.00 95.38 89 LEU A CA 1
ATOM 685 C C . LEU A 1 89 ? -7.224 -5.808 5.442 1.00 95.38 89 LEU A C 1
ATOM 687 O O . LEU A 1 89 ? -7.154 -5.950 6.659 1.00 95.38 89 LEU A O 1
ATOM 691 N N . ASP A 1 90 ? -8.384 -5.700 4.792 1.00 93.69 90 ASP A N 1
ATOM 692 C CA . ASP A 1 90 ? -9.697 -5.703 5.450 1.00 93.69 90 ASP A CA 1
ATOM 693 C C . ASP A 1 90 ? -9.929 -6.973 6.287 1.00 93.69 90 ASP A C 1
ATOM 695 O O . ASP A 1 90 ? -10.249 -6.917 7.477 1.00 93.69 90 ASP A O 1
ATOM 699 N N . ALA A 1 91 ? -9.665 -8.140 5.690 1.00 93.31 91 ALA A N 1
ATOM 700 C CA . ALA A 1 91 ? -9.755 -9.421 6.382 1.00 93.31 91 ALA A CA 1
ATOM 701 C C . ALA A 1 91 ? -8.783 -9.503 7.573 1.00 93.31 91 ALA A C 1
ATOM 703 O O . ALA A 1 91 ? -9.149 -9.995 8.643 1.00 93.31 91 ALA A O 1
ATOM 704 N N . LEU A 1 92 ? -7.553 -9.001 7.410 1.00 91.50 92 LEU A N 1
ATOM 705 C CA . LEU A 1 92 ? -6.550 -9.000 8.470 1.00 91.50 92 LEU A CA 1
ATOM 706 C C . LEU A 1 92 ? -6.994 -8.132 9.655 1.00 91.50 92 LEU A C 1
ATOM 708 O O . LEU A 1 92 ? -6.972 -8.616 10.787 1.00 91.50 92 LEU A O 1
ATOM 712 N N . ILE A 1 93 ? -7.454 -6.902 9.401 1.00 89.94 93 ILE A N 1
ATOM 713 C CA . ILE A 1 93 ? -7.937 -5.987 10.445 1.00 89.94 93 ILE A CA 1
ATOM 714 C C . ILE A 1 93 ? -9.186 -6.549 11.124 1.00 89.94 93 ILE A C 1
ATOM 716 O O . ILE A 1 93 ? -9.260 -6.542 12.349 1.00 89.94 93 ILE A O 1
ATOM 720 N N . THR A 1 94 ? -10.127 -7.109 10.363 1.00 88.44 94 THR A N 1
ATOM 721 C CA . THR A 1 94 ? -11.327 -7.744 10.928 1.00 88.44 94 THR A CA 1
ATOM 722 C C . THR A 1 94 ? -10.962 -8.894 11.869 1.00 88.44 94 THR A C 1
ATOM 724 O O . THR A 1 94 ? -11.565 -9.049 12.927 1.00 88.44 94 THR A O 1
ATOM 727 N N . SER A 1 95 ? -9.955 -9.697 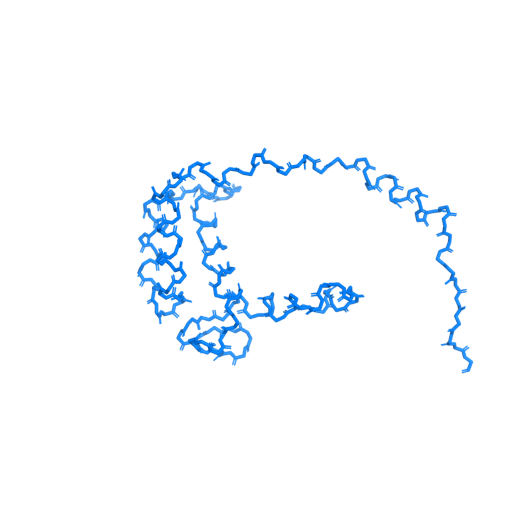11.508 1.00 87.31 95 SER A N 1
ATOM 728 C CA . SER A 1 95 ? -9.551 -10.862 12.304 1.00 87.31 95 SER A CA 1
ATOM 729 C C . SER A 1 95 ? -8.747 -10.520 13.562 1.00 87.31 95 SER A C 1
ATOM 731 O O . SER A 1 95 ? -8.859 -11.233 14.557 1.00 87.31 95 SER A O 1
ATOM 733 N N . ARG A 1 96 ? -7.921 -9.465 13.531 1.00 83.56 96 ARG A N 1
ATOM 734 C CA . ARG A 1 96 ? -6.992 -9.133 14.626 1.00 83.56 96 ARG A CA 1
ATOM 735 C C . ARG A 1 96 ? -7.387 -7.888 15.426 1.00 83.56 96 ARG A C 1
ATOM 737 O O . ARG A 1 96 ? -6.901 -7.709 16.537 1.00 83.56 96 ARG A O 1
ATOM 744 N N . GLY A 1 97 ? -8.282 -7.058 14.899 1.00 79.00 97 GLY A N 1
ATOM 745 C CA . GLY A 1 97 ? -8.622 -5.743 15.437 1.00 79.00 97 GLY A CA 1
ATOM 746 C C . GLY A 1 97 ? -7.689 -4.637 14.932 1.00 79.00 97 GLY A C 1
ATOM 747 O O . GLY A 1 97 ? -6.555 -4.881 14.524 1.00 79.00 97 GLY A O 1
ATOM 748 N N . VAL A 1 98 ? -8.165 -3.389 14.980 1.00 70.56 98 VAL A N 1
ATOM 749 C CA . VAL A 1 98 ? -7.428 -2.201 14.495 1.00 70.56 98 VAL A CA 1
ATOM 750 C C . VAL A 1 98 ? -6.147 -1.948 15.304 1.00 70.56 98 VAL A C 1
ATOM 752 O O . VAL A 1 98 ? -5.151 -1.495 14.750 1.00 70.56 98 VAL A O 1
ATOM 755 N N . ALA A 1 99 ? -6.145 -2.301 16.594 1.00 67.69 99 ALA A N 1
ATOM 756 C CA . ALA A 1 99 ? -4.991 -2.159 17.485 1.00 67.69 99 ALA A CA 1
ATOM 757 C C . ALA A 1 99 ? -3.905 -3.235 17.279 1.00 67.69 99 ALA A C 1
ATOM 759 O O . ALA A 1 99 ? -2.824 -3.129 17.846 1.00 67.69 99 ALA A O 1
ATOM 760 N N . ALA A 1 100 ? -4.151 -4.261 16.455 1.00 60.66 100 ALA A N 1
ATOM 761 C CA . ALA A 1 100 ? -3.191 -5.346 16.234 1.00 60.66 100 ALA A CA 1
ATOM 762 C C . ALA A 1 100 ? -1.920 -4.930 15.481 1.00 60.66 100 ALA A C 1
ATOM 764 O O . ALA A 1 100 ? -1.009 -5.743 15.331 1.00 60.66 100 ALA A O 1
ATOM 765 N N . PHE A 1 101 ? -1.885 -3.697 14.972 1.00 61.09 101 PHE A N 1
ATOM 766 C CA . PHE A 1 101 ? -0.760 -3.134 14.233 1.00 61.09 101 PHE A CA 1
ATOM 767 C C . PHE A 1 101 ? 0.024 -2.100 15.036 1.00 61.09 101 PHE A C 1
ATOM 769 O O . PHE A 1 101 ? 0.971 -1.535 14.490 1.00 61.09 101 PHE A O 1
ATOM 776 N N . GLU A 1 102 ? -0.324 -1.847 16.307 1.00 57.56 102 GLU A N 1
ATOM 777 C CA . GLU A 1 102 ? 0.604 -1.115 17.165 1.00 57.56 102 GLU A CA 1
ATOM 778 C C . GLU A 1 102 ? 1.918 -1.895 17.198 1.00 57.56 102 GLU A C 1
ATOM 780 O O . GLU A 1 102 ? 1.948 -3.085 17.523 1.00 57.56 102 GLU A O 1
ATOM 785 N N . ALA A 1 103 ? 2.994 -1.237 16.766 1.00 52.69 103 ALA A N 1
ATOM 786 C CA . ALA A 1 103 ? 4.336 -1.791 16.741 1.00 52.69 103 ALA A CA 1
ATOM 787 C C . ALA A 1 103 ? 4.795 -2.047 18.184 1.00 52.69 103 ALA A C 1
ATOM 789 O O . ALA A 1 103 ? 5.488 -1.229 18.778 1.00 52.69 103 ALA A O 1
ATOM 790 N N . SER A 1 104 ? 4.361 -3.169 18.758 1.00 49.44 104 SER A N 1
ATOM 791 C CA . SER A 1 104 ? 4.618 -3.521 20.155 1.00 49.44 104 SER A CA 1
ATOM 792 C C . SER A 1 104 ? 5.787 -4.490 20.339 1.00 49.44 104 SER A C 1
ATOM 794 O O . SER A 1 104 ? 6.210 -4.674 21.473 1.00 49.44 104 SER A O 1
ATOM 796 N N . ASP A 1 105 ? 6.355 -5.072 19.276 1.00 46.66 105 ASP A N 1
ATOM 797 C CA . ASP A 1 105 ? 7.379 -6.123 19.437 1.00 46.66 105 ASP A CA 1
ATOM 798 C C . ASP A 1 105 ? 8.713 -5.840 18.733 1.00 46.66 105 ASP A C 1
ATOM 800 O O . ASP A 1 105 ? 9.623 -6.670 18.782 1.00 46.66 105 ASP A O 1
ATOM 804 N N . LEU A 1 106 ? 8.879 -4.681 18.086 1.00 47.75 106 LEU A N 1
ATOM 805 C CA . LEU A 1 106 ? 10.224 -4.278 17.678 1.00 47.75 106 LEU A CA 1
ATOM 806 C C . LEU A 1 106 ? 10.937 -3.721 18.913 1.00 47.75 106 LEU A C 1
ATOM 808 O O . LEU A 1 106 ? 10.421 -2.778 19.519 1.00 47.75 106 LEU A O 1
ATOM 812 N N . PRO A 1 107 ? 12.099 -4.278 19.307 1.00 45.50 107 PRO A N 1
ATOM 813 C CA . PRO A 1 107 ? 12.871 -3.694 20.390 1.00 45.50 107 PRO A CA 1
ATOM 814 C C . PRO A 1 107 ? 13.143 -2.230 20.044 1.00 45.50 107 PRO A C 1
ATOM 816 O O . PRO A 1 107 ? 13.388 -1.902 18.877 1.00 45.50 107 PRO A O 1
ATOM 819 N N . GLN A 1 108 ? 13.074 -1.348 21.047 1.00 46.62 108 GLN A N 1
ATOM 820 C CA . GLN A 1 108 ? 13.525 0.031 20.882 1.00 46.62 108 GLN A CA 1
ATOM 821 C C . GLN A 1 108 ? 14.886 -0.007 20.185 1.00 46.62 108 GLN A C 1
ATOM 823 O O . GLN A 1 108 ? 15.785 -0.723 20.624 1.00 46.62 108 GLN A O 1
ATOM 828 N N . ILE A 1 109 ? 15.027 0.717 19.073 1.00 50.50 109 ILE A N 1
ATOM 829 C CA . ILE A 1 109 ? 16.342 0.905 18.468 1.00 50.50 109 ILE A CA 1
ATOM 830 C C . ILE A 1 109 ? 17.153 1.683 19.504 1.00 50.50 109 ILE A C 1
ATOM 832 O O . ILE A 1 109 ? 17.002 2.898 19.633 1.00 50.50 109 ILE A O 1
ATOM 836 N N . GLU A 1 110 ? 17.973 0.980 20.283 1.00 51.09 110 GLU A N 1
ATOM 837 C CA . GLU A 1 110 ? 18.915 1.610 21.194 1.00 51.09 110 GLU A CA 1
ATOM 838 C C . GLU A 1 110 ? 19.895 2.418 20.342 1.00 51.09 110 GLU A C 1
ATOM 840 O O . GLU A 1 110 ? 20.751 1.891 19.628 1.00 51.09 110 GLU A O 1
ATOM 845 N N . TYR A 1 111 ? 19.760 3.743 20.391 1.00 52.06 111 TYR A N 1
ATOM 846 C CA . TYR A 1 111 ? 20.665 4.674 19.717 1.00 52.06 111 TYR A CA 1
ATOM 847 C C . TYR A 1 111 ? 22.121 4.546 20.203 1.00 52.06 111 TYR A C 1
ATOM 849 O O . TYR A 1 111 ? 23.018 5.085 19.549 1.00 52.06 111 TYR A O 1
ATOM 857 N N . GLU A 1 112 ? 22.379 3.790 21.279 1.00 53.62 112 GLU A N 1
ATOM 858 C CA . GLU A 1 112 ? 23.721 3.332 21.659 1.00 53.62 112 GLU A CA 1
ATOM 859 C C . GLU A 1 112 ? 24.445 2.679 20.475 1.00 53.62 112 GLU A C 1
ATOM 861 O O . GLU A 1 112 ? 25.609 2.991 20.229 1.00 53.62 112 GLU A O 1
ATOM 866 N N . THR A 1 113 ? 23.729 1.948 19.610 1.00 61.84 113 THR A N 1
ATOM 867 C CA . THR A 1 113 ? 24.309 1.318 18.416 1.00 61.84 113 THR A CA 1
ATOM 868 C C . THR A 1 113 ? 24.981 2.312 17.465 1.00 61.84 113 THR A C 1
ATOM 870 O O . THR A 1 113 ? 25.940 1.949 16.797 1.00 61.84 113 THR A O 1
ATOM 873 N N . LEU A 1 114 ? 24.538 3.575 17.384 1.00 57.69 114 LEU A N 1
ATOM 874 C CA . LEU A 1 114 ? 25.172 4.585 16.521 1.00 57.69 114 LEU A CA 1
ATOM 875 C C . LEU A 1 114 ? 26.473 5.129 17.116 1.00 57.69 114 LEU A C 1
ATOM 877 O O . LEU A 1 114 ? 27.403 5.428 16.365 1.00 57.69 114 LEU A O 1
ATOM 881 N N . ALA A 1 115 ? 26.556 5.264 18.440 1.00 59.72 115 ALA A N 1
ATOM 882 C CA . ALA A 1 115 ? 27.793 5.637 19.120 1.00 59.72 115 ALA A CA 1
ATOM 883 C C . ALA A 1 115 ? 28.802 4.479 19.085 1.00 59.72 115 ALA A C 1
ATOM 885 O O . ALA A 1 115 ? 29.975 4.706 18.780 1.00 59.72 115 ALA A O 1
ATOM 886 N N . GLU A 1 116 ? 28.329 3.246 19.287 1.00 64.19 116 GLU A N 1
ATOM 887 C CA . GLU A 1 116 ? 29.101 2.011 19.130 1.00 64.19 116 GLU A CA 1
ATOM 888 C C . GLU A 1 116 ? 29.611 1.855 17.690 1.00 64.19 116 GLU A C 1
ATOM 890 O O . GLU A 1 116 ? 30.799 1.642 17.470 1.00 64.19 116 GLU A O 1
ATOM 895 N N . LEU A 1 117 ? 28.738 2.025 16.689 1.00 59.47 117 LEU A N 1
ATOM 896 C CA . LEU A 1 117 ? 29.078 1.912 15.269 1.00 59.47 117 LEU A CA 1
ATOM 897 C C . LEU A 1 117 ? 30.060 3.008 14.844 1.00 59.47 117 LEU A C 1
ATOM 899 O O . LEU A 1 117 ? 31.009 2.725 14.119 1.00 59.47 117 LEU A O 1
ATOM 903 N N . ARG A 1 118 ? 29.889 4.245 15.335 1.00 61.62 118 ARG A N 1
ATOM 904 C CA . ARG A 1 118 ? 30.855 5.336 15.123 1.00 61.62 118 ARG A CA 1
ATOM 905 C C . ARG A 1 118 ? 32.203 5.044 15.778 1.00 61.62 118 ARG A C 1
ATOM 907 O O . ARG A 1 118 ? 33.222 5.305 15.150 1.00 61.62 118 ARG A O 1
ATOM 914 N N . ARG A 1 119 ? 32.234 4.480 16.993 1.00 65.94 119 ARG A N 1
ATOM 915 C CA . ARG A 1 119 ? 33.485 4.025 17.631 1.00 65.94 119 ARG A CA 1
ATOM 916 C C . ARG A 1 119 ? 34.146 2.913 16.830 1.00 65.94 119 ARG A C 1
ATOM 918 O O . ARG A 1 119 ? 35.346 2.973 16.602 1.00 65.94 119 ARG A O 1
ATOM 925 N N . ARG A 1 120 ? 33.367 1.939 16.363 1.00 65.00 120 ARG A N 1
ATOM 926 C CA . ARG A 1 120 ? 33.860 0.783 15.612 1.00 65.00 120 ARG A CA 1
ATOM 927 C C . ARG A 1 120 ? 34.425 1.186 14.247 1.00 65.00 120 ARG A C 1
ATOM 929 O O . ARG A 1 120 ? 35.518 0.762 13.906 1.00 65.00 120 ARG A O 1
ATOM 936 N N . LEU A 1 121 ? 33.750 2.086 13.526 1.00 63.53 121 LEU A N 1
ATOM 937 C CA . LEU A 1 121 ? 34.239 2.669 12.266 1.00 63.53 121 LEU A CA 1
ATOM 938 C C . LEU A 1 121 ? 35.431 3.625 12.455 1.00 63.53 121 LEU A C 1
ATOM 940 O O . LEU A 1 121 ? 36.190 3.843 11.517 1.00 63.53 121 LEU A O 1
ATOM 944 N N . ALA A 1 122 ? 35.597 4.209 13.644 1.00 65.81 122 ALA A N 1
ATOM 945 C CA . ALA A 1 122 ? 36.766 5.023 13.979 1.00 65.81 122 ALA A CA 1
ATOM 946 C C . ALA A 1 122 ? 37.988 4.181 14.393 1.00 65.81 122 ALA A C 1
ATOM 948 O O . ALA A 1 122 ? 39.111 4.676 14.332 1.00 65.81 122 ALA A O 1
ATOM 949 N N . GLN A 1 123 ? 37.776 2.938 14.835 1.00 59.88 123 GLN A N 1
ATOM 950 C CA . GLN A 1 123 ? 38.827 2.018 15.284 1.00 59.88 123 GLN A CA 1
ATOM 951 C C . GLN A 1 123 ? 39.263 1.021 14.209 1.00 59.88 123 GLN A C 1
ATOM 953 O O . GLN A 1 123 ? 40.399 0.558 14.255 1.00 59.88 123 GLN A O 1
ATOM 958 N N . ASP A 1 124 ? 38.391 0.714 13.252 1.00 49.75 124 ASP A N 1
ATOM 959 C CA . ASP A 1 124 ? 38.705 -0.134 12.108 1.00 49.75 124 ASP A CA 1
ATOM 960 C C . ASP A 1 124 ? 38.807 0.762 10.863 1.00 49.75 124 ASP A C 1
ATOM 962 O O . ASP A 1 124 ? 37.782 1.092 10.253 1.00 49.75 124 ASP A O 1
ATOM 966 N N . PRO A 1 125 ? 40.006 1.274 10.513 1.00 47.09 125 PRO A N 1
ATOM 967 C CA . PRO A 1 125 ? 40.166 2.012 9.275 1.00 47.09 125 PRO A CA 1
ATOM 968 C C . PRO A 1 125 ? 39.806 1.058 8.142 1.00 47.09 125 PRO A C 1
ATOM 970 O O . PRO A 1 125 ? 40.540 0.109 7.874 1.00 47.09 125 PRO A O 1
ATOM 973 N N . LEU A 1 126 ? 38.668 1.318 7.485 1.00 50.78 126 LEU A N 1
ATOM 974 C CA . LEU A 1 126 ? 38.337 0.753 6.179 1.00 50.78 126 LEU A CA 1
ATOM 975 C C . LEU A 1 126 ? 39.629 0.710 5.375 1.00 50.78 126 LEU A C 1
ATOM 977 O O . LEU A 1 126 ? 40.207 1.771 5.124 1.00 50.78 126 LEU A O 1
ATOM 981 N N . ILE A 1 127 ? 40.086 -0.505 5.055 1.00 48.47 127 ILE A N 1
ATOM 982 C CA . ILE A 1 127 ? 41.247 -0.752 4.207 1.00 48.47 127 ILE A CA 1
ATOM 983 C C . ILE A 1 127 ? 41.134 0.211 3.029 1.00 48.47 127 ILE A C 1
ATOM 985 O O . ILE A 1 127 ? 40.263 0.080 2.167 1.00 48.47 127 ILE A O 1
ATOM 989 N N . ARG A 1 128 ? 41.979 1.241 3.066 1.00 46.72 128 ARG A N 1
ATOM 990 C CA . ARG A 1 128 ? 42.252 2.068 1.912 1.00 46.72 128 ARG A CA 1
ATOM 991 C C . ARG A 1 128 ? 43.053 1.195 0.962 1.00 46.72 128 ARG A C 1
ATOM 993 O O . ARG A 1 128 ? 44.048 0.595 1.357 1.00 46.72 128 ARG A O 1
ATOM 1000 N N . ASP A 1 129 ? 42.582 1.219 -0.274 1.00 46.34 129 ASP A N 1
ATOM 1001 C CA . ASP A 1 129 ? 43.306 0.925 -1.502 1.00 46.34 129 ASP A CA 1
ATOM 1002 C C . ASP A 1 129 ? 43.322 -0.536 -1.962 1.00 46.34 129 ASP A C 1
ATOM 1004 O O . ASP A 1 129 ? 43.939 -1.414 -1.372 1.00 46.34 129 ASP A O 1
ATOM 1008 N N . ALA A 1 130 ? 42.705 -0.760 -3.123 1.00 41.94 130 ALA A N 1
ATOM 1009 C CA . ALA A 1 130 ? 43.457 -1.069 -4.339 1.00 41.94 130 ALA A CA 1
ATOM 1010 C C . ALA A 1 130 ? 42.490 -1.099 -5.529 1.00 41.94 130 ALA A C 1
ATOM 1012 O O . ALA A 1 130 ? 41.675 -2.003 -5.606 1.00 41.94 130 ALA A O 1
ATOM 1013 N N . HIS A 1 131 ? 42.550 -0.085 -6.401 1.00 37.75 131 HIS A N 1
ATOM 1014 C CA . HIS A 1 131 ? 42.407 -0.153 -7.870 1.00 37.75 131 HIS A CA 1
ATOM 1015 C C . HIS A 1 131 ? 42.382 1.281 -8.430 1.00 37.75 131 HIS A C 1
ATOM 1017 O O . HIS A 1 131 ? 41.357 1.796 -8.866 1.00 37.75 131 HIS A O 1
ATOM 1023 N N . ALA A 1 132 ? 43.543 1.932 -8.383 1.00 40.44 132 ALA A N 1
ATOM 1024 C CA . ALA A 1 132 ? 43.887 3.056 -9.246 1.00 40.44 132 ALA A CA 1
ATOM 1025 C C . ALA A 1 132 ? 45.386 2.939 -9.548 1.00 40.44 132 ALA A C 1
ATOM 1027 O O . ALA A 1 132 ? 46.226 3.542 -8.882 1.00 40.44 132 ALA A O 1
ATOM 1028 N N . GLY A 1 133 ? 45.690 2.049 -10.488 1.00 43.91 133 GLY A N 1
ATOM 1029 C CA . GLY A 1 133 ? 46.952 1.938 -11.209 1.00 43.91 133 GLY A CA 1
ATOM 1030 C C . GLY A 1 133 ? 46.627 1.865 -12.690 1.00 43.91 133 GLY A C 1
ATOM 1031 O O . GLY A 1 133 ? 45.568 1.270 -13.001 1.00 43.91 133 GLY A O 1
#

Radius of gyration: 19.95 Å; Cα contacts (8 Å, |Δi|>4): 130; chains: 1; bounding box: 61×30×37 Å

Secondary structure (DSSP, 8-state):
-GGGTT-GGGGGGHHHHHSTT--TBS--SSS--BGGGS-HHHHHHHHHHHHHHHHS-BTTB----HHHHHHHHHHTBTTTB-HHHHHHHHHHHHHH-GGGGS--SSPP--THHHHHHHHHHHHS---------

pLDDT: mean 82.66, std 18.64, range [37.75, 98.69]

Nearest PDB structures (foldseek):
  4r8z-assembly1_B  TM=8.518E-01  e=1.777E-06  Pseudomonas aeruginosa PAO1
  4me4-assembly1_B  TM=8.728E-01  e=2.780E-05  Persephonella marina EX-H1
  5z7c-assembly1_A  TM=8.849E-01  e=2.393E-04  Vibrio cholerae O1 biovar El Tor str. N16961

Solvent-accessible surface area (backbone atoms only — not comparable to full-atom values): 7783 Å² total; per-residue (Å²): 98,77,87,46,61,84,42,74,90,46,49,87,50,41,63,32,69,48,41,31,57,34,14,25,62,23,84,30,35,85,82,37,41,38,56,83,74,39,52,67,62,8,50,45,48,39,51,52,52,54,42,5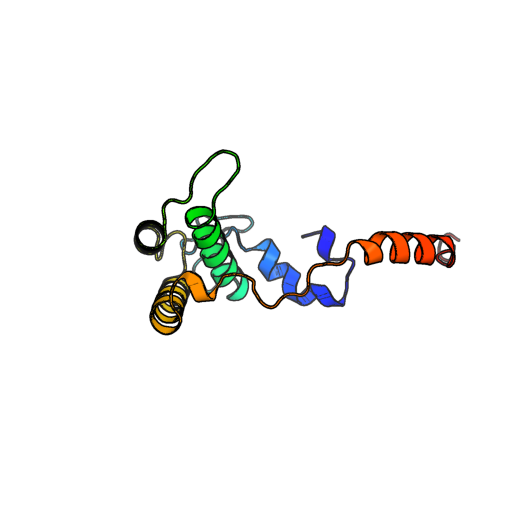0,67,27,51,42,74,47,101,90,42,78,43,69,34,66,71,56,32,52,51,51,54,62,71,36,41,60,39,54,34,45,59,69,47,56,51,50,52,51,53,50,36,72,74,60,40,83,72,66,69,60,85,79,80,69,74,76,82,61,66,62,55,57,59,52,49,50,50,50,57,70,71,48,72,74,82,78,84,89,90,88,129

Sequence (133 aa):
ASILKPAAALLPLVPLVMHHHENYDGSGYPDGLAGEAIPLGSRIIIVADAYEAMTSDRVYRKAIGHDRAMDQLNRYKSRQFDPKVVRALDALITSRGVAAFEASDLPQIEYETLAELRRRLAQDPLIRDAHAG